Protein AF-A0A496LKD8-F1 (afdb_monomer_lite)

Sequence (180 aa):
MIILGHALVPYEPLYLIKNGDEVFKYDNLLFKFNDRLIAAAQKAQKKFSVITNDINEILLANGAGARFIVVDKKSAAAAQKLANDYLFDAKIAMFIGSARALKGLAELGIDAAIFKDAIANAPKSLLASIGDSVGFKFHFGLPKKDEIFGGAQKLADKISALDKKLSAPAAGKNDDIWKK

Foldseek 3Di:
DAEFQDPVDDDAAEEEDQALVCLLVDANYEYAQDPLSLVLNVLSVGAYEYEDQDPVSLVVCQVSRHQEYEYAPVSLLVSVVCCVVVVGNHFYEYEAADPVCVVVCVVSVGRYYYYLSSYPPDDPVVNVQRYRDRGDDDDDPRPDPVVNVVCPVVSVVVSVVSVVVVPPPDPDPDPDPPDD

Structure (mmCIF, N/CA/C/O backbone):
data_AF-A0A496LKD8-F1
#
_entry.id   AF-A0A496LKD8-F1
#
loop_
_atom_site.group_PDB
_atom_site.id
_atom_site.type_symbol
_atom_site.label_atom_id
_atom_site.label_alt_id
_atom_site.label_comp_id
_atom_site.label_asym_id
_atom_site.label_entity_id
_atom_site.label_seq_id
_atom_site.pdbx_PDB_ins_code
_atom_site.Cartn_x
_atom_site.Cartn_y
_atom_site.Cartn_z
_atom_site.occupancy
_atom_site.B_iso_or_equiv
_atom_site.auth_seq_id
_atom_site.auth_comp_id
_atom_site.auth_asym_id
_atom_site.auth_atom_id
_atom_site.pdbx_PDB_model_num
ATOM 1 N N . MET A 1 1 ? -8.420 -2.681 11.003 1.00 92.88 1 MET A N 1
ATOM 2 C CA . MET A 1 1 ? -7.056 -2.402 10.516 1.00 92.88 1 MET A CA 1
ATOM 3 C C . MET A 1 1 ? -6.503 -3.627 9.797 1.00 92.88 1 MET A C 1
ATOM 5 O O . MET A 1 1 ? -6.652 -4.732 10.304 1.00 92.88 1 MET A O 1
ATOM 9 N N . ILE A 1 2 ? -5.879 -3.429 8.640 1.00 97.62 2 ILE A N 1
ATOM 10 C CA . ILE A 1 2 ? -5.126 -4.407 7.850 1.00 97.62 2 ILE A CA 1
ATOM 11 C C . ILE A 1 2 ? -3.656 -4.354 8.282 1.00 97.62 2 ILE A C 1
ATOM 13 O O . ILE A 1 2 ? -3.118 -3.275 8.513 1.00 97.62 2 ILE A O 1
ATOM 17 N N . ILE A 1 3 ? -2.989 -5.503 8.376 1.00 97.81 3 ILE A N 1
ATOM 18 C CA . ILE A 1 3 ? -1.573 -5.585 8.754 1.00 97.81 3 ILE A CA 1
ATOM 19 C C . ILE A 1 3 ? -0.823 -6.364 7.675 1.00 97.81 3 ILE A C 1
ATOM 21 O O . ILE A 1 3 ? -1.181 -7.501 7.387 1.00 97.81 3 ILE A O 1
ATOM 25 N N . LEU A 1 4 ? 0.217 -5.762 7.093 1.00 97.62 4 LEU A N 1
ATOM 26 C CA . LEU A 1 4 ? 1.061 -6.381 6.065 1.00 97.62 4 LEU A CA 1
ATOM 27 C C . LEU A 1 4 ? 2.506 -6.470 6.554 1.00 97.62 4 LEU A C 1
ATOM 29 O O . LEU A 1 4 ? 3.038 -5.479 7.047 1.00 97.62 4 LEU A O 1
ATOM 33 N N . GLY A 1 5 ? 3.170 -7.614 6.368 1.00 95.81 5 GLY A N 1
ATOM 34 C CA . GLY A 1 5 ? 4.594 -7.770 6.697 1.00 95.81 5 GLY A CA 1
ATOM 35 C C . GLY A 1 5 ? 4.899 -8.192 8.134 1.00 95.81 5 GLY A C 1
ATOM 36 O O . GLY A 1 5 ? 6.063 -8.247 8.505 1.00 95.81 5 GLY A O 1
ATOM 37 N N . HIS A 1 6 ? 3.890 -8.500 8.953 1.00 96.19 6 HIS A N 1
ATOM 38 C CA . HIS A 1 6 ? 4.111 -9.067 10.285 1.00 96.19 6 HIS A CA 1
ATOM 39 C C . HIS A 1 6 ? 4.158 -10.599 10.217 1.00 96.19 6 HIS A C 1
ATOM 41 O O . HIS A 1 6 ? 3.306 -11.205 9.577 1.00 96.19 6 HIS A O 1
ATOM 47 N N . ALA A 1 7 ? 5.088 -11.243 10.932 1.00 94.56 7 ALA A N 1
ATOM 48 C CA . ALA A 1 7 ? 5.302 -12.698 10.857 1.00 94.56 7 ALA A CA 1
ATOM 49 C C . ALA A 1 7 ? 4.063 -13.554 11.198 1.00 94.56 7 ALA A C 1
ATOM 51 O O . ALA A 1 7 ? 3.934 -14.674 10.717 1.00 94.56 7 ALA A O 1
ATOM 52 N N . LEU A 1 8 ? 3.151 -13.029 12.024 1.00 96.31 8 LEU A N 1
ATOM 53 C CA . LEU A 1 8 ? 1.919 -13.721 12.435 1.00 96.31 8 LEU A CA 1
ATOM 54 C C . LEU A 1 8 ? 0.727 -13.520 11.484 1.00 96.31 8 LEU A C 1
ATOM 56 O O . LEU A 1 8 ? -0.300 -14.165 11.672 1.00 96.31 8 LEU A O 1
ATOM 60 N N . VAL A 1 9 ? 0.814 -12.604 10.515 1.00 96.31 9 VAL A N 1
ATOM 61 C CA . VAL A 1 9 ? -0.324 -12.226 9.663 1.00 96.31 9 VAL A CA 1
ATOM 62 C C . VAL A 1 9 ? 0.030 -12.525 8.208 1.00 96.31 9 VAL A C 1
ATOM 64 O O . VAL A 1 9 ? 0.943 -11.887 7.691 1.00 96.31 9 VAL A O 1
ATOM 67 N N . PRO A 1 10 ? -0.661 -13.456 7.525 1.00 95.69 10 PRO A N 1
ATOM 68 C CA . PRO A 1 10 ? -0.446 -13.701 6.102 1.00 95.69 10 PRO A CA 1
ATOM 69 C C . PRO A 1 10 ? -0.707 -12.444 5.269 1.00 95.69 10 PRO A C 1
ATOM 71 O O . PRO A 1 10 ? -1.677 -11.724 5.506 1.00 95.69 10 PRO A O 1
ATOM 74 N N . TYR A 1 11 ? 0.140 -12.188 4.273 1.00 96.44 11 TYR A N 1
ATOM 75 C CA . TYR A 1 11 ? 0.008 -11.022 3.406 1.00 96.44 11 TYR A CA 1
ATOM 76 C C . TYR A 1 11 ? 0.533 -11.301 1.995 1.00 96.44 11 TYR A C 1
ATOM 78 O O . TYR A 1 11 ? 1.406 -12.143 1.792 1.00 96.44 11 TYR A O 1
ATOM 86 N N . GLU A 1 12 ? 0.014 -10.550 1.022 1.00 95.00 12 GLU A N 1
ATOM 87 C CA . GLU A 1 12 ? 0.617 -10.449 -0.307 1.00 95.00 12 GLU A CA 1
ATOM 88 C C . GLU A 1 12 ? 1.665 -9.318 -0.285 1.00 95.00 12 GLU A C 1
ATOM 90 O O . GLU A 1 12 ? 1.343 -8.221 0.190 1.00 95.00 12 GLU A O 1
ATOM 95 N N . PRO A 1 13 ? 2.900 -9.535 -0.773 1.00 95.94 13 PRO A N 1
ATOM 96 C CA . PRO A 1 13 ? 3.920 -8.493 -0.786 1.00 95.94 13 PRO A CA 1
ATOM 97 C C . PRO A 1 13 ? 3.540 -7.348 -1.729 1.00 95.94 13 PRO A C 1
ATOM 99 O O . PRO A 1 13 ? 2.911 -7.549 -2.768 1.00 95.94 13 PRO A O 1
ATOM 102 N N . LEU A 1 14 ? 3.971 -6.143 -1.365 1.00 97.12 14 LEU A N 1
ATOM 103 C CA . LEU A 1 14 ? 3.880 -4.943 -2.182 1.00 97.12 14 LEU A CA 1
ATOM 104 C C . LEU A 1 14 ? 5.196 -4.753 -2.935 1.00 97.12 14 LEU A C 1
ATOM 106 O O . LEU A 1 14 ? 6.252 -4.606 -2.320 1.00 97.12 14 LEU A O 1
ATOM 110 N N . TYR A 1 15 ? 5.151 -4.728 -4.261 1.00 96.50 15 TYR A N 1
ATOM 111 C CA . TYR A 1 15 ? 6.347 -4.555 -5.080 1.00 96.50 15 TYR A CA 1
ATOM 112 C C . TYR A 1 15 ? 6.584 -3.083 -5.364 1.00 96.50 15 TYR A C 1
ATOM 114 O O . TYR A 1 15 ? 5.790 -2.438 -6.049 1.00 96.50 15 TYR A O 1
ATOM 122 N N . LEU A 1 16 ? 7.700 -2.552 -4.866 1.00 94.19 16 LEU A N 1
ATOM 123 C CA . LEU A 1 16 ? 8.101 -1.189 -5.176 1.00 94.19 16 LEU A CA 1
ATOM 124 C C . LEU A 1 16 ? 8.473 -1.075 -6.662 1.00 94.19 16 LEU A C 1
ATOM 126 O O . LEU A 1 16 ? 9.403 -1.741 -7.125 1.00 94.19 16 LEU A O 1
ATOM 130 N N . ILE A 1 17 ? 7.770 -0.200 -7.380 1.00 92.38 17 ILE A N 1
ATOM 131 C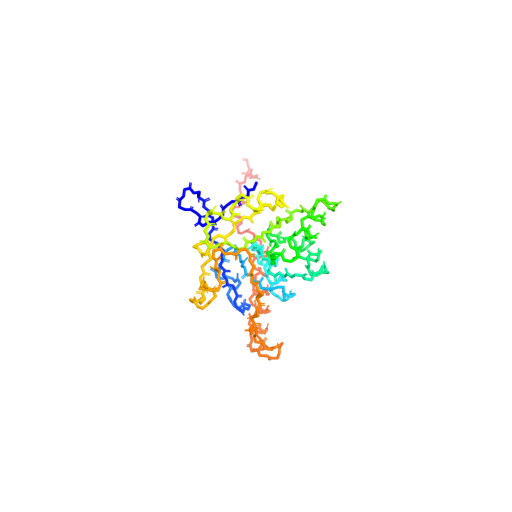 CA . ILE A 1 17 ? 7.935 0.034 -8.818 1.00 92.38 17 ILE A CA 1
ATOM 132 C C . ILE A 1 17 ? 8.675 1.346 -9.053 1.00 92.38 17 ILE A C 1
ATOM 134 O O . ILE A 1 17 ? 8.271 2.400 -8.560 1.00 92.38 17 ILE A O 1
ATOM 138 N N . LYS A 1 18 ? 9.757 1.287 -9.834 1.00 81.81 18 LYS A N 1
ATOM 139 C CA . LYS A 1 18 ? 10.593 2.465 -10.139 1.00 81.81 18 LYS A CA 1
ATOM 140 C C . LYS A 1 18 ? 10.337 3.055 -11.524 1.00 81.81 18 LYS A C 1
ATOM 142 O O . LYS A 1 18 ? 10.635 4.222 -11.757 1.00 81.81 18 LYS A O 1
ATOM 147 N N . ASN A 1 19 ? 9.823 2.252 -12.450 1.00 81.75 19 ASN A N 1
ATOM 148 C CA . ASN A 1 19 ? 9.604 2.626 -13.845 1.00 81.75 19 ASN A CA 1
ATOM 149 C C . ASN A 1 19 ? 8.459 1.801 -14.458 1.00 81.75 19 ASN A C 1
ATOM 151 O O . ASN A 1 19 ? 8.031 0.789 -13.905 1.00 81.75 19 ASN A O 1
ATOM 155 N N . GLY A 1 20 ? 7.975 2.232 -15.625 1.00 78.56 20 GLY A N 1
ATOM 156 C CA . GLY A 1 20 ? 6.846 1.591 -16.305 1.00 78.56 20 GLY A CA 1
ATOM 157 C C . GLY A 1 20 ? 7.101 0.151 -16.761 1.00 78.56 20 GLY A C 1
ATOM 158 O O . GLY A 1 20 ? 6.156 -0.623 -16.880 1.00 78.56 20 GLY A O 1
ATOM 159 N N . ASP A 1 21 ? 8.357 -0.249 -16.978 1.00 82.88 21 ASP A N 1
ATOM 160 C CA . ASP A 1 21 ? 8.679 -1.614 -17.408 1.00 82.88 21 ASP A CA 1
ATOM 161 C C . ASP A 1 21 ? 8.446 -2.658 -16.309 1.00 82.88 21 ASP A C 1
ATOM 163 O O . ASP A 1 21 ? 8.206 -3.830 -16.614 1.00 82.88 21 ASP A O 1
ATOM 167 N N . GLU A 1 22 ? 8.516 -2.250 -15.042 1.00 86.62 22 GLU A N 1
ATOM 168 C CA . GLU A 1 22 ? 8.306 -3.115 -13.879 1.00 86.62 22 GLU A CA 1
ATOM 169 C C . GLU A 1 22 ? 6.821 -3.377 -13.581 1.00 86.62 22 GLU A C 1
ATOM 171 O O . GLU A 1 22 ? 6.508 -4.405 -12.984 1.00 86.62 22 GLU A O 1
ATOM 176 N N . VAL A 1 23 ? 5.903 -2.526 -14.062 1.00 90.19 23 VAL A N 1
ATOM 177 C CA . VAL A 1 23 ? 4.443 -2.653 -13.851 1.00 90.19 23 VAL A CA 1
ATOM 178 C C . VAL A 1 23 ? 3.909 -4.016 -14.302 1.00 90.19 23 VAL A C 1
ATOM 180 O O . VAL A 1 23 ? 3.036 -4.588 -13.659 1.00 90.19 23 VAL A O 1
ATOM 183 N N . PHE A 1 24 ? 4.452 -4.571 -15.387 1.00 89.19 24 PHE A N 1
ATOM 184 C CA . PHE A 1 24 ? 3.992 -5.852 -15.939 1.00 89.19 24 PHE A CA 1
ATOM 185 C C . PHE A 1 24 ? 4.636 -7.077 -15.290 1.00 89.19 24 PHE A C 1
ATOM 187 O O . PHE A 1 24 ? 4.223 -8.197 -15.577 1.00 89.19 24 PHE A O 1
ATOM 194 N N . LYS A 1 25 ? 5.672 -6.886 -14.466 1.00 91.94 25 LYS A N 1
ATOM 195 C CA . LYS A 1 25 ? 6.435 -7.990 -13.866 1.00 91.94 25 LYS A CA 1
ATOM 196 C C . LYS A 1 25 ? 5.815 -8.493 -12.572 1.00 91.94 25 LYS A C 1
ATOM 198 O O . LYS A 1 25 ? 6.057 -9.634 -12.195 1.00 91.94 25 LYS A O 1
ATOM 203 N N . TYR A 1 26 ? 5.060 -7.636 -11.898 1.00 93.38 26 TYR A N 1
ATOM 204 C CA . TYR A 1 26 ? 4.564 -7.886 -10.557 1.00 93.38 26 TYR A CA 1
ATOM 205 C C . TYR A 1 26 ? 3.058 -7.654 -10.481 1.00 93.38 26 TYR A C 1
ATOM 207 O O . TYR A 1 26 ? 2.465 -6.961 -11.308 1.00 93.38 26 TYR A O 1
ATOM 215 N N . ASP A 1 27 ? 2.453 -8.245 -9.462 1.00 90.75 27 ASP A N 1
ATOM 216 C CA . ASP A 1 27 ? 1.134 -7.879 -8.960 1.00 90.75 27 ASP A CA 1
ATOM 217 C C . ASP A 1 27 ? 1.315 -7.115 -7.643 1.00 90.75 27 ASP A C 1
ATOM 219 O O . ASP A 1 27 ? 2.384 -7.178 -7.045 1.00 90.75 27 ASP A O 1
ATOM 223 N N . ASN A 1 28 ? 0.298 -6.381 -7.182 1.00 95.94 28 ASN A N 1
ATOM 224 C CA . ASN A 1 28 ? 0.373 -5.566 -5.957 1.00 95.94 28 ASN A CA 1
ATOM 225 C C . ASN A 1 28 ? 1.493 -4.517 -5.988 1.00 95.94 28 ASN A C 1
ATOM 227 O O . ASN A 1 28 ? 2.433 -4.516 -5.195 1.00 95.94 28 ASN A O 1
ATOM 231 N N . LEU A 1 29 ? 1.366 -3.596 -6.933 1.00 97.62 29 LEU A N 1
ATOM 232 C CA . LEU A 1 29 ? 2.329 -2.536 -7.183 1.00 97.62 29 LEU A CA 1
ATOM 233 C C . LEU A 1 29 ? 2.292 -1.481 -6.071 1.00 97.62 29 LEU A C 1
ATOM 235 O O . LEU A 1 29 ? 1.228 -1.150 -5.551 1.00 97.62 29 LEU A O 1
ATOM 239 N N . LEU A 1 30 ? 3.445 -0.903 -5.756 1.00 96.94 30 LEU A N 1
ATOM 240 C CA . LEU A 1 30 ? 3.590 0.221 -4.839 1.00 96.94 30 LEU A CA 1
ATOM 241 C C . LEU A 1 30 ? 4.500 1.269 -5.473 1.00 96.94 30 LEU A C 1
ATOM 243 O O . LEU A 1 30 ? 5.644 0.984 -5.827 1.00 96.94 30 LEU A O 1
ATOM 247 N N . PHE A 1 31 ? 4.011 2.495 -5.604 1.00 95.25 31 PHE A N 1
ATOM 248 C CA . PHE A 1 31 ? 4.786 3.599 -6.165 1.00 95.25 31 PHE A CA 1
ATOM 249 C C . PHE A 1 31 ? 4.294 4.941 -5.633 1.00 95.25 31 PHE A C 1
ATOM 251 O O . PHE A 1 31 ? 3.190 5.057 -5.113 1.00 95.25 31 PHE A O 1
ATOM 258 N N . LYS A 1 32 ? 5.120 5.979 -5.758 1.00 93.69 32 LYS A N 1
ATOM 259 C CA . LYS A 1 32 ? 4.661 7.354 -5.533 1.00 93.69 32 LYS A CA 1
ATOM 260 C C . LY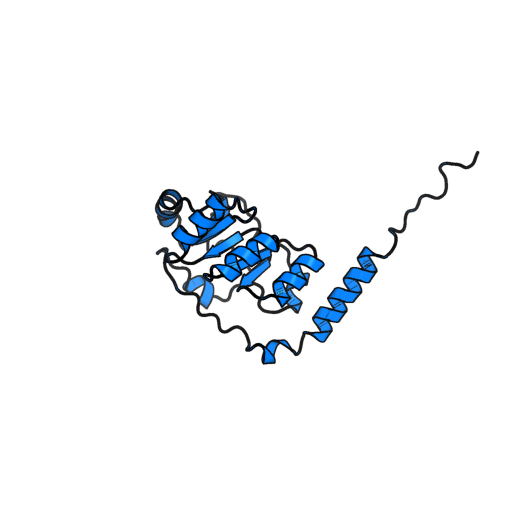S A 1 32 ? 3.671 7.778 -6.600 1.00 93.69 32 LYS A C 1
ATOM 262 O O . LYS A 1 32 ? 3.795 7.313 -7.731 1.00 93.69 32 LYS A O 1
ATOM 267 N N . PHE A 1 33 ? 2.752 8.675 -6.247 1.00 94.75 33 PHE A N 1
ATOM 268 C CA . PHE A 1 33 ? 1.765 9.192 -7.190 1.00 94.75 33 PHE A CA 1
ATOM 269 C C . PHE A 1 33 ? 2.427 9.598 -8.514 1.00 94.75 33 PHE A C 1
ATOM 271 O O . PHE A 1 33 ? 3.395 10.360 -8.553 1.00 94.75 33 PHE A O 1
ATOM 278 N N . ASN A 1 34 ? 1.956 8.975 -9.592 1.00 95.25 34 ASN A N 1
ATOM 279 C CA . ASN A 1 34 ? 2.471 9.153 -10.938 1.00 95.25 34 ASN A CA 1
ATOM 280 C C . ASN A 1 34 ? 1.409 8.685 -11.933 1.00 95.25 34 ASN A C 1
ATOM 282 O O . ASN A 1 34 ? 1.171 7.483 -12.066 1.00 95.25 34 ASN A O 1
ATOM 286 N N . ASP A 1 35 ? 0.822 9.625 -12.668 1.00 93.00 35 ASP A N 1
ATOM 287 C CA . ASP A 1 35 ? -0.279 9.363 -13.603 1.00 93.00 35 ASP A CA 1
ATOM 288 C C . ASP A 1 35 ? 0.033 8.246 -14.606 1.00 93.00 35 ASP A C 1
ATOM 290 O O . ASP A 1 35 ? -0.833 7.444 -14.947 1.00 93.00 35 ASP A O 1
ATOM 294 N N . ARG A 1 36 ? 1.289 8.141 -15.063 1.00 92.12 36 ARG A N 1
ATOM 295 C CA . ARG A 1 36 ? 1.687 7.125 -16.049 1.00 92.12 36 ARG A CA 1
ATOM 296 C C . ARG A 1 36 ? 1.725 5.728 -15.448 1.00 92.12 36 ARG A C 1
ATOM 298 O O . ARG A 1 36 ? 1.333 4.778 -16.119 1.00 92.12 36 ARG A O 1
ATOM 305 N N . LEU A 1 37 ? 2.204 5.595 -14.210 1.00 95.00 37 LEU A N 1
ATOM 306 C CA . LEU A 1 37 ? 2.214 4.307 -13.512 1.00 95.00 37 LEU A CA 1
ATOM 307 C C . LEU A 1 37 ? 0.797 3.879 -13.129 1.00 95.00 37 LEU A C 1
ATOM 309 O O . LEU A 1 37 ? 0.476 2.702 -13.269 1.00 95.00 37 LEU A O 1
ATOM 313 N N . ILE A 1 38 ? -0.054 4.828 -12.728 1.00 96.50 38 ILE A N 1
ATOM 314 C CA . ILE A 1 38 ? -1.477 4.583 -12.463 1.00 96.50 38 ILE A CA 1
ATOM 315 C C . ILE A 1 38 ? -2.170 4.085 -13.735 1.00 96.50 38 ILE A C 1
ATOM 317 O O . ILE A 1 38 ? -2.734 2.994 -13.729 1.00 96.50 38 ILE A O 1
ATOM 321 N N . ALA A 1 39 ? -2.051 4.816 -14.847 1.00 94.69 39 ALA A N 1
ATOM 322 C CA . ALA A 1 39 ? -2.663 4.426 -16.117 1.00 94.69 39 ALA A CA 1
ATOM 323 C C . ALA A 1 39 ? -2.158 3.058 -16.609 1.00 94.69 39 ALA A C 1
ATOM 325 O O . ALA A 1 39 ? -2.940 2.223 -17.066 1.00 94.69 39 ALA A O 1
ATOM 326 N N . ALA A 1 40 ? -0.853 2.795 -16.480 1.00 94.00 40 ALA A N 1
ATOM 327 C CA . ALA A 1 40 ? -0.276 1.501 -16.825 1.00 94.00 40 ALA A CA 1
ATOM 328 C C . ALA A 1 40 ? -0.822 0.367 -15.940 1.00 94.00 40 ALA A C 1
ATOM 330 O O . ALA A 1 40 ? -1.144 -0.699 -16.461 1.00 94.00 40 ALA A O 1
ATOM 331 N N . ALA A 1 41 ? -0.959 0.593 -14.630 1.00 96.00 41 ALA A N 1
ATOM 332 C CA . ALA A 1 41 ? -1.506 -0.384 -13.693 1.00 96.00 41 ALA A CA 1
ATOM 333 C C . ALA A 1 41 ? -2.986 -0.679 -13.970 1.00 96.00 41 ALA A C 1
ATOM 335 O O . ALA A 1 41 ? -3.359 -1.847 -14.052 1.00 96.00 41 ALA A O 1
ATOM 336 N N . GLN A 1 42 ? -3.806 0.355 -14.185 1.00 95.69 42 GLN A N 1
ATOM 337 C CA . GLN A 1 42 ? -5.225 0.216 -14.528 1.00 95.69 42 GLN A CA 1
ATOM 338 C C . GLN A 1 42 ? -5.408 -0.590 -15.811 1.00 95.69 42 GLN A C 1
ATOM 340 O O . GLN A 1 42 ? -6.168 -1.557 -15.840 1.00 95.69 42 GLN A O 1
ATOM 345 N N . LYS A 1 43 ? -4.655 -0.244 -16.858 1.00 92.00 43 LYS A N 1
ATOM 346 C CA . LYS A 1 43 ? -4.718 -0.955 -18.132 1.00 92.00 43 LYS A CA 1
ATOM 347 C C . LYS A 1 43 ? -4.275 -2.408 -18.012 1.00 92.00 43 LYS A C 1
ATOM 349 O O . LYS A 1 43 ? -4.878 -3.296 -18.603 1.00 92.00 43 LYS A O 1
ATOM 354 N N . ALA A 1 44 ? -3.226 -2.650 -17.233 1.00 93.00 44 ALA A N 1
ATOM 355 C CA . ALA A 1 44 ? -2.745 -3.991 -16.943 1.00 93.00 44 ALA A CA 1
ATOM 356 C C . ALA A 1 44 ? -3.615 -4.751 -15.925 1.00 93.00 44 ALA A C 1
ATOM 358 O O . ALA A 1 44 ? -3.264 -5.875 -15.568 1.00 93.00 44 ALA A O 1
ATOM 359 N N . GLN A 1 45 ? -4.714 -4.143 -15.452 1.00 95.25 45 GLN A N 1
ATOM 360 C CA . GLN A 1 45 ? -5.599 -4.654 -14.401 1.00 95.25 45 GLN A CA 1
ATOM 361 C C . GLN A 1 45 ? -4.828 -5.112 -13.153 1.00 95.25 45 GLN A C 1
ATOM 363 O O . GLN A 1 45 ? -5.177 -6.085 -12.484 1.00 95.25 45 GLN A O 1
ATOM 368 N N . LYS A 1 46 ? -3.740 -4.403 -12.841 1.00 95.62 46 LYS A N 1
ATOM 369 C CA . LYS A 1 46 ? -2.881 -4.683 -11.698 1.00 95.62 46 LYS A CA 1
ATOM 370 C C . LYS A 1 46 ? -3.429 -3.991 -10.466 1.00 95.62 46 LYS A C 1
ATOM 372 O O . LYS A 1 46 ? -3.730 -2.802 -10.482 1.00 95.62 46 LYS A O 1
ATOM 377 N N . LYS A 1 47 ? -3.463 -4.724 -9.358 1.00 97.88 47 LYS A N 1
ATOM 378 C CA . LYS A 1 47 ? -3.640 -4.146 -8.024 1.00 97.88 47 LYS A CA 1
ATOM 379 C C . LYS A 1 47 ? -2.475 -3.191 -7.752 1.00 97.88 47 LYS A C 1
ATOM 381 O O . LYS A 1 47 ? -1.321 -3.601 -7.884 1.00 97.88 47 LYS A O 1
ATOM 386 N N . PHE A 1 48 ? -2.756 -1.955 -7.353 1.00 98.25 48 PHE A N 1
ATOM 387 C CA . PHE A 1 48 ? -1.718 -0.966 -7.063 1.00 98.25 48 PHE A CA 1
ATOM 388 C C . PHE A 1 48 ? -2.028 -0.144 -5.811 1.00 98.25 48 PHE A C 1
ATOM 390 O O . PHE A 1 48 ? -3.164 -0.082 -5.350 1.00 98.25 48 PHE A O 1
ATOM 397 N N . SER A 1 49 ? -0.987 0.457 -5.249 1.00 98.50 49 SER A N 1
ATOM 398 C CA . SER A 1 49 ? -1.009 1.317 -4.071 1.00 98.50 49 SER A CA 1
ATOM 399 C C . SER A 1 49 ? -0.149 2.541 -4.332 1.00 98.50 49 SER A C 1
ATOM 401 O O . SER A 1 49 ? 0.892 2.447 -4.991 1.00 98.50 49 SER A O 1
ATOM 403 N N . VAL A 1 50 ? -0.571 3.680 -3.798 1.00 97.94 50 VAL A N 1
ATOM 404 C CA . VAL A 1 50 ? 0.043 4.972 -4.095 1.00 97.94 50 VAL A CA 1
ATOM 405 C C . VAL A 1 50 ? 0.593 5.604 -2.828 1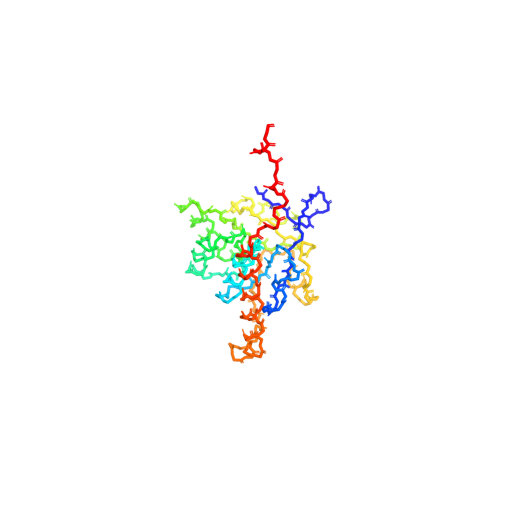.00 97.94 50 VAL A C 1
ATOM 407 O O . VAL A 1 50 ? -0.094 5.668 -1.818 1.00 97.94 50 VAL A O 1
ATOM 410 N N . ILE A 1 51 ? 1.829 6.094 -2.885 1.00 97.00 51 ILE A N 1
ATOM 411 C CA . ILE A 1 51 ? 2.449 6.894 -1.826 1.00 97.00 51 ILE A CA 1
ATOM 412 C C . ILE A 1 51 ? 2.262 8.374 -2.172 1.00 97.00 51 ILE A C 1
ATOM 414 O O . ILE A 1 51 ? 2.790 8.835 -3.189 1.00 97.00 51 ILE A O 1
ATOM 418 N N . THR A 1 52 ? 1.549 9.122 -1.332 1.00 95.94 52 THR A N 1
ATOM 419 C CA . THR A 1 52 ? 1.341 10.571 -1.488 1.00 95.94 52 THR A CA 1
ATOM 420 C C . THR A 1 52 ? 0.943 11.221 -0.159 1.00 95.94 52 THR A C 1
ATOM 422 O O . THR A 1 52 ? 0.512 10.539 0.760 1.00 95.94 52 THR A O 1
ATOM 425 N N . ASN A 1 53 ? 1.110 12.539 -0.051 1.00 94.06 53 ASN A N 1
ATOM 426 C CA . ASN A 1 53 ? 0.588 13.367 1.038 1.00 94.06 53 ASN A CA 1
ATOM 427 C C . ASN A 1 53 ? -0.269 14.541 0.522 1.00 94.06 53 ASN A C 1
ATOM 429 O O . ASN A 1 53 ? -0.770 15.324 1.326 1.00 94.06 53 ASN A O 1
ATOM 433 N N . ASP A 1 54 ? -0.390 14.709 -0.799 1.00 96.56 54 ASP A N 1
ATOM 434 C CA . ASP A 1 54 ? -1.171 15.792 -1.394 1.00 96.56 54 ASP A CA 1
ATOM 435 C C . ASP A 1 54 ? -2.647 15.392 -1.459 1.00 96.56 54 ASP A C 1
ATOM 437 O O . ASP A 1 54 ? -2.986 14.294 -1.895 1.00 96.56 54 ASP A O 1
ATOM 441 N N . ILE A 1 55 ? -3.542 16.275 -1.019 1.00 96.50 55 ILE A N 1
ATOM 442 C CA . ILE A 1 55 ? -4.974 15.965 -0.930 1.00 96.50 55 ILE A CA 1
ATOM 443 C C . ILE A 1 55 ? -5.581 15.682 -2.312 1.00 96.50 55 ILE A C 1
ATOM 445 O O . ILE A 1 55 ? -6.428 14.795 -2.426 1.00 96.50 55 ILE A O 1
ATOM 449 N N . ASN A 1 56 ? -5.140 16.377 -3.366 1.00 97.56 56 ASN A N 1
ATOM 450 C CA . ASN A 1 56 ? -5.642 16.129 -4.717 1.00 97.56 56 ASN A CA 1
ATOM 451 C C . ASN A 1 56 ? -5.174 14.761 -5.208 1.00 97.56 56 ASN A C 1
ATOM 453 O O . ASN A 1 56 ? -5.970 13.985 -5.730 1.00 97.56 56 ASN A O 1
ATOM 457 N N . GLU A 1 57 ? -3.902 14.431 -4.986 1.00 98.38 57 GLU A N 1
ATOM 458 C CA . GLU A 1 57 ? -3.349 13.120 -5.337 1.00 98.38 57 GLU A CA 1
ATOM 459 C C . GLU A 1 57 ? -4.028 11.980 -4.565 1.00 98.38 57 GLU A C 1
ATOM 461 O O . GLU A 1 57 ? -4.265 10.917 -5.132 1.00 98.38 57 GLU A O 1
ATOM 466 N N . ILE A 1 58 ? -4.390 12.193 -3.295 1.00 98.44 58 ILE A N 1
ATOM 467 C CA . ILE A 1 58 ? -5.147 11.232 -2.477 1.00 98.44 58 ILE A CA 1
ATOM 468 C C . ILE A 1 58 ? -6.531 10.973 -3.089 1.00 98.44 58 ILE A C 1
ATOM 470 O O . ILE A 1 58 ? -6.905 9.818 -3.299 1.00 98.44 58 ILE A O 1
ATOM 474 N N . LEU A 1 59 ? -7.277 12.034 -3.411 1.00 98.25 59 LEU A N 1
ATOM 475 C CA . LEU A 1 59 ? -8.603 11.927 -4.031 1.00 98.25 59 LEU A CA 1
ATOM 476 C C . LEU A 1 59 ? -8.528 11.214 -5.389 1.00 98.25 59 LEU A C 1
ATOM 478 O O . LEU A 1 59 ? -9.315 10.305 -5.661 1.00 98.25 59 LEU A O 1
ATOM 482 N N . LEU A 1 60 ? -7.545 11.582 -6.214 1.00 98.50 60 LEU A N 1
ATOM 483 C CA . LEU A 1 60 ? -7.304 10.958 -7.513 1.00 98.50 60 LEU A CA 1
ATOM 484 C C . LEU A 1 60 ? -6.883 9.491 -7.377 1.00 98.50 60 LEU A C 1
ATOM 486 O O . LEU A 1 60 ? -7.372 8.653 -8.127 1.00 98.50 60 LEU A O 1
ATOM 490 N N . ALA A 1 61 ? -6.015 9.152 -6.421 1.00 98.50 61 ALA A N 1
ATOM 491 C CA . ALA A 1 61 ? -5.583 7.776 -6.190 1.00 98.50 61 ALA A CA 1
ATOM 492 C C . ALA A 1 61 ? -6.754 6.877 -5.774 1.00 98.50 61 ALA A C 1
ATOM 494 O O . ALA A 1 61 ? -6.857 5.754 -6.272 1.00 98.50 61 ALA A O 1
ATOM 495 N N . ASN A 1 62 ? -7.655 7.377 -4.919 1.00 98.50 62 ASN A N 1
ATOM 496 C CA . ASN A 1 62 ? -8.892 6.673 -4.590 1.00 98.50 62 ASN A CA 1
ATOM 497 C C . ASN A 1 62 ? -9.746 6.448 -5.847 1.00 98.50 62 ASN A C 1
ATOM 499 O O . ASN A 1 62 ? -10.050 5.306 -6.180 1.00 98.50 62 ASN A O 1
ATOM 503 N N . GLY A 1 63 ? -10.055 7.515 -6.595 1.00 98.06 63 GLY A N 1
ATOM 504 C CA . GLY A 1 63 ? -10.866 7.419 -7.816 1.00 98.06 63 GLY A CA 1
ATOM 505 C C . GLY A 1 63 ? -10.242 6.550 -8.915 1.00 98.06 63 GLY A C 1
ATOM 506 O O . GLY A 1 63 ? -10.953 5.963 -9.726 1.00 98.06 63 GLY A O 1
ATOM 507 N N . ALA A 1 64 ? -8.915 6.416 -8.929 1.00 98.12 64 ALA A N 1
ATOM 508 C CA . ALA A 1 64 ? -8.197 5.548 -9.855 1.00 98.12 64 ALA A CA 1
ATOM 509 C C . ALA A 1 64 ? -8.216 4.058 -9.455 1.00 98.12 64 ALA A C 1
ATOM 511 O O . ALA A 1 64 ? -7.767 3.219 -10.241 1.00 98.12 64 ALA A O 1
ATOM 512 N N . GLY A 1 65 ? -8.720 3.715 -8.265 1.00 98.06 65 GLY A N 1
ATOM 513 C CA . GLY A 1 65 ? -8.808 2.337 -7.777 1.00 98.06 65 GLY A CA 1
ATOM 514 C C . GLY A 1 65 ? -7.567 1.849 -7.025 1.00 98.06 65 GLY A C 1
ATOM 515 O O . GLY A 1 65 ? -7.264 0.653 -7.051 1.00 98.06 65 GLY A O 1
ATOM 516 N N . ALA A 1 66 ? -6.821 2.743 -6.366 1.00 98.50 66 ALA A N 1
ATOM 517 C CA . ALA A 1 66 ? -5.729 2.327 -5.487 1.00 98.50 66 ALA A CA 1
ATOM 518 C C . ALA A 1 66 ? -6.259 1.473 -4.317 1.00 98.50 66 ALA A C 1
ATOM 520 O O . ALA A 1 66 ? -7.240 1.824 -3.672 1.00 98.50 66 ALA A O 1
ATOM 521 N N . ARG A 1 67 ? -5.573 0.373 -3.983 1.00 98.38 67 ARG A N 1
ATOM 522 C CA . ARG A 1 67 ? -5.893 -0.449 -2.797 1.00 98.38 67 ARG A CA 1
ATOM 523 C C . ARG A 1 67 ? -5.506 0.253 -1.502 1.00 98.38 67 ARG A C 1
ATOM 525 O O . ARG A 1 67 ? -6.272 0.252 -0.542 1.00 98.38 67 ARG A O 1
ATOM 532 N N . PHE A 1 68 ? -4.299 0.814 -1.478 1.00 98.56 68 PHE A N 1
ATOM 533 C CA . PHE A 1 68 ? -3.770 1.560 -0.345 1.00 98.56 68 PHE A CA 1
ATOM 534 C C . PHE A 1 68 ? -3.277 2.930 -0.798 1.00 98.56 68 PHE A C 1
ATOM 536 O O . PHE A 1 68 ? -2.596 3.044 -1.822 1.00 98.56 68 PHE A O 1
ATOM 543 N N . ILE A 1 69 ? -3.573 3.947 0.003 1.00 98.62 69 ILE A N 1
ATOM 544 C CA . ILE A 1 69 ? -2.983 5.278 -0.106 1.00 98.62 69 ILE A CA 1
ATOM 545 C C . ILE A 1 69 ? -2.069 5.447 1.101 1.00 98.62 69 ILE A C 1
ATOM 547 O O . ILE A 1 69 ? -2.529 5.553 2.238 1.00 98.62 69 ILE A O 1
ATOM 551 N N . VAL A 1 70 ? -0.764 5.389 0.857 1.00 97.69 70 VAL A N 1
ATOM 552 C CA . VAL A 1 70 ? 0.256 5.414 1.900 1.00 97.69 70 VAL A CA 1
ATOM 553 C C . VAL A 1 70 ? 0.695 6.848 2.155 1.00 97.69 70 VAL A C 1
ATOM 555 O O . VAL A 1 70 ? 1.266 7.495 1.275 1.00 97.69 70 VAL A O 1
ATOM 558 N N . VAL A 1 71 ? 0.455 7.315 3.375 1.00 95.56 71 VAL A N 1
ATOM 559 C CA . VAL A 1 71 ? 0.686 8.698 3.803 1.00 95.56 71 VAL A CA 1
ATOM 560 C C . VAL A 1 71 ? 1.687 8.750 4.956 1.00 95.56 71 VAL A C 1
ATOM 562 O O . VAL A 1 71 ? 1.952 7.754 5.636 1.00 95.56 71 VAL A O 1
ATOM 565 N N . ASP A 1 72 ? 2.263 9.923 5.199 1.00 90.19 72 ASP A N 1
ATOM 566 C CA . ASP A 1 72 ? 3.062 10.173 6.394 1.00 90.19 72 ASP A CA 1
ATOM 567 C C . ASP A 1 72 ? 2.196 10.539 7.611 1.00 90.19 72 ASP A C 1
ATOM 569 O O . ASP A 1 72 ? 1.011 10.853 7.505 1.00 90.19 72 ASP A O 1
ATOM 573 N N . LYS A 1 73 ? 2.808 10.548 8.802 1.00 86.12 73 LYS A N 1
ATOM 574 C CA . LYS A 1 73 ? 2.120 10.877 10.064 1.00 86.12 73 LYS A CA 1
ATOM 575 C C . LYS A 1 73 ? 1.406 12.220 10.053 1.00 86.12 73 LYS A C 1
ATOM 577 O O . LYS A 1 73 ? 0.395 12.366 10.731 1.00 86.12 73 LYS A O 1
ATOM 582 N N . LYS A 1 74 ? 1.970 13.216 9.366 1.00 89.44 74 LYS A N 1
ATOM 583 C CA . LYS A 1 74 ? 1.428 14.579 9.383 1.00 89.44 74 LYS A CA 1
ATOM 584 C C . LYS A 1 74 ? 0.115 14.636 8.616 1.00 89.44 74 LYS A C 1
ATOM 586 O O . LYS A 1 74 ? -0.777 15.381 9.002 1.00 89.44 74 LYS A O 1
ATOM 591 N N . SER A 1 75 ? 0.012 13.821 7.573 1.00 92.19 75 SER A N 1
ATOM 592 C CA . SER A 1 75 ? -1.133 13.775 6.666 1.00 92.19 75 SER A CA 1
ATOM 593 C C . SER A 1 75 ? -2.144 12.694 7.063 1.00 92.19 75 SER A C 1
ATOM 595 O O . SER A 1 75 ? -3.308 12.787 6.692 1.00 92.19 75 SER A O 1
ATOM 597 N N . ALA A 1 76 ? -1.729 11.711 7.869 1.00 91.50 76 ALA A N 1
ATOM 598 C CA . ALA A 1 76 ? -2.509 10.542 8.275 1.00 91.50 76 ALA A CA 1
ATOM 599 C C . ALA A 1 76 ? -3.916 10.862 8.799 1.00 91.50 76 ALA A C 1
ATOM 601 O O . ALA A 1 76 ? -4.894 10.328 8.282 1.00 91.50 76 ALA A O 1
ATOM 602 N N . ALA A 1 77 ? -4.035 11.768 9.774 1.00 93.00 77 ALA A N 1
ATOM 603 C CA . ALA A 1 77 ? -5.333 12.115 10.357 1.00 93.00 77 ALA A CA 1
ATOM 604 C C . ALA A 1 77 ? -6.267 12.796 9.340 1.00 93.00 77 ALA A C 1
ATOM 606 O O . ALA A 1 77 ? -7.452 12.476 9.272 1.00 93.00 77 ALA A O 1
ATOM 607 N N . ALA A 1 78 ? -5.732 13.705 8.519 1.00 96.06 78 ALA A N 1
ATOM 608 C CA . ALA A 1 78 ? -6.509 14.384 7.486 1.00 96.06 78 ALA A CA 1
ATOM 609 C C . ALA A 1 78 ? -6.933 13.415 6.371 1.00 96.06 78 ALA A C 1
ATOM 611 O O . ALA A 1 78 ? -8.090 13.423 5.962 1.00 96.06 78 ALA A O 1
ATOM 612 N N . ALA A 1 79 ? -6.026 12.542 5.926 1.00 97.62 79 ALA A N 1
ATOM 613 C CA . ALA A 1 79 ? -6.300 11.536 4.907 1.00 97.62 79 ALA A CA 1
ATOM 614 C C . ALA A 1 79 ? -7.351 10.518 5.373 1.00 97.62 79 ALA A C 1
ATOM 616 O O . ALA A 1 79 ? -8.272 10.218 4.620 1.00 97.62 79 ALA A O 1
ATOM 617 N N . GLN A 1 80 ? -7.267 10.036 6.620 1.00 97.81 80 GLN A N 1
ATOM 618 C CA . GLN A 1 80 ? -8.273 9.126 7.177 1.00 97.81 80 GLN A CA 1
ATOM 619 C C . GLN A 1 80 ? -9.632 9.809 7.325 1.00 97.81 80 GLN A C 1
ATOM 621 O O . GLN A 1 80 ? -10.658 9.204 7.025 1.00 97.81 80 GLN A O 1
ATOM 626 N N . LYS A 1 81 ? -9.656 11.084 7.737 1.00 97.50 81 LYS A N 1
ATOM 627 C CA . LYS A 1 81 ? -10.900 11.855 7.783 1.00 97.50 81 LYS A CA 1
ATOM 628 C C . LYS A 1 81 ? -11.534 11.965 6.395 1.00 97.50 81 LYS A C 1
ATOM 630 O O . LYS A 1 81 ? -12.722 11.702 6.270 1.00 97.50 81 LYS A O 1
ATOM 635 N N . LEU A 1 82 ? -10.750 12.279 5.359 1.00 97.56 82 LEU A N 1
ATOM 636 C CA . LEU A 1 82 ? -11.234 12.292 3.974 1.00 97.56 82 LEU A CA 1
ATOM 637 C C . LEU A 1 82 ? -11.782 10.923 3.558 1.00 97.56 82 LEU A C 1
ATOM 639 O O . LEU A 1 82 ? -12.881 10.851 3.018 1.00 97.56 82 LEU A O 1
ATOM 643 N N . ALA A 1 83 ? -11.052 9.845 3.847 1.00 98.06 83 ALA A N 1
ATOM 644 C CA . ALA A 1 83 ? -11.484 8.495 3.508 1.00 98.06 83 ALA A CA 1
ATOM 645 C C . ALA A 1 83 ? -12.820 8.120 4.161 1.00 98.06 83 ALA A C 1
ATOM 647 O O . ALA A 1 83 ? -13.663 7.503 3.515 1.00 98.06 83 ALA A O 1
ATOM 648 N N . ASN A 1 84 ? -13.038 8.538 5.408 1.00 97.50 84 ASN A N 1
ATOM 649 C CA . ASN A 1 84 ? -14.286 8.293 6.122 1.00 97.50 84 ASN A CA 1
ATOM 650 C C . ASN A 1 84 ? -15.431 9.179 5.604 1.00 97.50 84 ASN A C 1
ATOM 652 O O . ASN A 1 84 ? -16.525 8.675 5.371 1.00 97.50 84 ASN A O 1
ATOM 656 N N . ASP A 1 85 ? -15.179 10.476 5.402 1.00 98.06 85 ASP A N 1
ATOM 657 C CA . ASP A 1 85 ? -16.191 11.445 4.961 1.00 98.06 85 ASP A CA 1
ATOM 658 C C . ASP A 1 85 ? -16.691 11.147 3.536 1.00 98.06 85 ASP A C 1
ATOM 660 O O . ASP A 1 85 ? -17.871 11.323 3.240 1.00 98.06 85 ASP A O 1
ATOM 664 N N . TYR A 1 86 ? -15.797 10.683 2.657 1.00 97.12 86 TYR A N 1
ATOM 665 C CA . TYR A 1 86 ? -16.086 10.393 1.249 1.00 97.12 86 TYR A CA 1
ATOM 666 C C . TYR A 1 86 ? -16.210 8.898 0.937 1.00 97.12 86 TYR A C 1
ATOM 668 O O . TYR A 1 86 ? -16.309 8.538 -0.234 1.00 97.12 86 TYR A O 1
ATOM 676 N N . LEU A 1 87 ? -16.205 8.037 1.960 1.00 97.06 87 LEU A N 1
ATOM 677 C CA . LEU A 1 87 ? -16.366 6.584 1.832 1.00 97.06 87 LEU A CA 1
ATOM 678 C C . LEU A 1 87 ? -15.413 5.965 0.797 1.00 97.06 87 LEU A C 1
ATOM 680 O O . LEU A 1 87 ? -15.838 5.283 -0.132 1.00 97.06 87 LEU A O 1
ATOM 684 N N . PHE A 1 88 ? -14.115 6.223 0.948 1.00 98.31 88 PHE A N 1
ATOM 685 C CA . PHE A 1 88 ? -13.105 5.704 0.029 1.00 98.31 88 PHE A CA 1
ATOM 686 C C . PHE A 1 88 ? -13.122 4.170 -0.050 1.00 98.31 88 PHE A C 1
ATOM 688 O O . PHE A 1 88 ? -13.161 3.464 0.966 1.00 98.31 88 PHE A O 1
ATOM 695 N N . ASP A 1 89 ? -12.978 3.658 -1.272 1.00 98.12 89 ASP A N 1
ATOM 696 C CA . ASP A 1 89 ? -12.673 2.248 -1.520 1.00 98.12 89 ASP A CA 1
ATOM 697 C C . ASP A 1 89 ? -11.232 1.929 -1.096 1.00 98.12 89 ASP A C 1
ATOM 699 O O . ASP A 1 89 ? -10.949 0.869 -0.520 1.00 98.12 89 ASP A O 1
ATOM 703 N N . ALA A 1 90 ? -10.322 2.881 -1.333 1.00 98.31 90 ALA A N 1
ATOM 704 C CA . ALA A 1 90 ? -8.933 2.803 -0.911 1.00 98.31 90 ALA A CA 1
ATOM 705 C C . ALA A 1 90 ? -8.798 2.847 0.618 1.00 98.31 90 ALA A C 1
ATOM 707 O O . ALA A 1 90 ? -9.529 3.549 1.314 1.00 98.31 90 ALA A O 1
ATOM 708 N N . LYS A 1 91 ? -7.802 2.134 1.151 1.00 98.56 91 LYS A N 1
ATOM 709 C CA . LYS A 1 91 ? -7.466 2.151 2.582 1.00 98.56 91 LYS A CA 1
ATOM 710 C C . LYS A 1 91 ? -6.305 3.093 2.857 1.00 98.56 91 LYS A C 1
ATOM 712 O O . LYS A 1 91 ? -5.282 3.027 2.169 1.00 98.56 91 LYS A O 1
ATOM 717 N N . ILE A 1 92 ? -6.429 3.945 3.873 1.00 98.44 92 ILE A N 1
ATOM 718 C CA . ILE A 1 92 ? -5.312 4.800 4.281 1.00 98.44 92 ILE A CA 1
ATOM 719 C C . ILE A 1 92 ? -4.296 3.955 5.042 1.00 98.44 92 ILE A C 1
ATOM 721 O O . ILE A 1 92 ? -4.621 3.223 5.977 1.00 98.44 92 ILE A O 1
ATOM 725 N N . ALA A 1 93 ? -3.043 4.033 4.615 1.00 97.88 93 ALA A N 1
ATOM 726 C CA . ALA A 1 93 ? -1.983 3.175 5.105 1.00 97.88 93 ALA A CA 1
ATOM 727 C C . ALA A 1 93 ? -0.779 3.976 5.592 1.00 97.88 93 ALA A C 1
ATOM 729 O O . ALA A 1 93 ? -0.500 5.078 5.119 1.00 97.88 93 ALA A O 1
ATOM 730 N N . MET A 1 94 ? -0.015 3.378 6.501 1.00 95.56 94 MET A N 1
ATOM 731 C CA . MET A 1 94 ? 1.257 3.923 6.960 1.00 95.56 94 MET A CA 1
ATOM 732 C C . MET A 1 94 ? 2.332 2.846 7.021 1.00 95.56 94 MET A C 1
ATOM 734 O O . MET A 1 94 ? 2.069 1.709 7.421 1.00 95.56 94 MET A O 1
ATOM 738 N N . PHE A 1 95 ? 3.563 3.224 6.679 1.00 93.50 95 PHE A N 1
ATOM 739 C CA . PHE A 1 95 ? 4.719 2.374 6.941 1.00 93.50 95 PHE A CA 1
ATOM 740 C C . PHE A 1 95 ? 5.100 2.407 8.421 1.00 93.50 95 PHE A C 1
ATOM 742 O O . PHE A 1 95 ? 5.121 3.477 9.033 1.00 93.50 95 PHE A O 1
ATOM 749 N N . ILE A 1 96 ? 5.445 1.247 8.979 1.00 90.75 96 ILE A N 1
ATOM 750 C CA . ILE A 1 96 ? 5.906 1.112 10.365 1.00 90.75 96 ILE A CA 1
ATOM 751 C C . ILE A 1 96 ? 7.119 0.180 10.464 1.00 90.75 96 ILE A C 1
ATOM 753 O O . ILE A 1 96 ? 7.203 -0.832 9.769 1.00 90.75 96 ILE A O 1
ATOM 757 N N . GLY A 1 97 ? 8.069 0.510 11.342 1.00 86.38 97 GLY A N 1
ATOM 758 C CA . GLY A 1 97 ? 9.232 -0.343 11.619 1.00 86.38 97 GLY A CA 1
ATOM 759 C C . GLY A 1 97 ? 8.952 -1.472 12.617 1.00 86.38 97 GLY A C 1
ATOM 760 O O . GLY A 1 97 ? 9.601 -2.516 12.564 1.00 86.38 97 GLY A O 1
ATOM 761 N N . SER A 1 98 ? 7.964 -1.292 13.504 1.00 88.38 98 SER A N 1
ATOM 762 C CA . SER A 1 98 ? 7.713 -2.192 14.634 1.00 88.38 98 SER A CA 1
ATOM 763 C C . SER A 1 98 ? 6.240 -2.247 15.045 1.00 88.38 98 SER A C 1
ATOM 765 O O . SER A 1 98 ? 5.515 -1.254 14.970 1.00 88.38 98 SER A O 1
ATOM 767 N N . ALA A 1 99 ? 5.819 -3.396 15.587 1.00 92.38 99 ALA A N 1
ATOM 768 C CA . ALA A 1 99 ? 4.470 -3.625 16.106 1.00 92.38 99 ALA A CA 1
ATOM 769 C C . ALA A 1 99 ? 4.100 -2.693 17.273 1.00 92.38 99 ALA A C 1
ATOM 771 O O . ALA A 1 99 ? 2.920 -2.458 17.524 1.00 92.38 99 ALA A O 1
ATOM 772 N N . ARG A 1 100 ? 5.093 -2.085 17.939 1.00 90.56 100 ARG A N 1
ATOM 773 C CA . ARG A 1 100 ? 4.874 -1.057 18.972 1.00 90.56 100 ARG A CA 1
ATOM 774 C C . ARG A 1 100 ? 4.073 0.145 18.452 1.00 90.56 100 ARG A C 1
ATOM 776 O O . ARG A 1 100 ? 3.370 0.781 19.229 1.00 90.56 100 ARG A O 1
ATOM 783 N N . ALA A 1 101 ? 4.144 0.435 17.150 1.00 89.31 101 ALA A N 1
ATOM 784 C CA . ALA A 1 101 ? 3.407 1.530 16.525 1.00 89.31 101 ALA A CA 1
ATOM 785 C C . ALA A 1 101 ? 1.914 1.225 16.297 1.00 89.31 101 ALA A C 1
ATOM 787 O O . ALA A 1 101 ? 1.133 2.159 16.118 1.00 89.31 101 ALA A O 1
ATOM 788 N N . LEU A 1 102 ? 1.494 -0.050 16.326 1.00 92.81 102 LEU A N 1
ATOM 789 C CA . LEU A 1 102 ? 0.125 -0.456 15.970 1.00 92.81 102 LEU A CA 1
ATOM 790 C C . LEU A 1 102 ? -0.937 0.214 16.846 1.00 92.81 102 LEU A C 1
ATOM 792 O O . LEU A 1 102 ? -1.951 0.667 16.324 1.00 92.81 102 LEU A O 1
ATOM 796 N N . LYS A 1 103 ? -0.680 0.342 18.155 1.00 92.56 103 LYS A N 1
ATOM 797 C CA . LYS A 1 103 ? -1.587 1.042 19.081 1.00 92.56 103 LYS A CA 1
ATOM 798 C C . LYS A 1 103 ? -1.830 2.488 18.640 1.00 92.56 103 LYS A C 1
ATOM 800 O O . LYS A 1 103 ? -2.976 2.913 18.572 1.00 92.56 103 LYS A O 1
ATOM 805 N N . GLY A 1 104 ? -0.769 3.208 18.272 1.00 90.31 104 GLY A N 1
ATOM 806 C CA . GLY A 1 104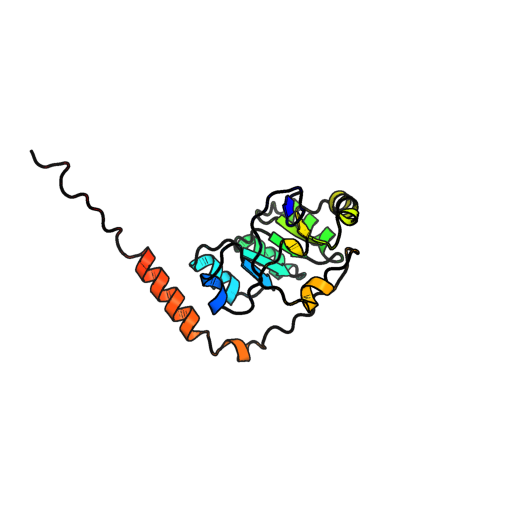 ? -0.878 4.596 17.818 1.00 90.31 104 GLY A CA 1
ATOM 807 C C . GLY A 1 104 ? -1.600 4.734 16.475 1.00 90.31 104 GLY A C 1
ATOM 808 O O . GLY A 1 104 ? -2.367 5.671 16.290 1.00 90.31 104 GLY A O 1
ATOM 809 N N . LEU A 1 105 ? -1.409 3.790 15.547 1.00 93.50 105 LEU A N 1
ATOM 810 C CA . LEU A 1 105 ? -2.174 3.763 14.293 1.00 93.50 105 LEU A CA 1
ATOM 811 C C . LEU A 1 105 ? -3.665 3.502 14.555 1.00 93.50 105 LEU A C 1
ATOM 813 O O . LEU A 1 105 ? -4.508 4.120 13.912 1.00 93.50 105 LEU A O 1
ATOM 817 N N . ALA A 1 106 ? -3.990 2.620 15.506 1.00 93.88 106 ALA A N 1
ATOM 818 C CA . ALA A 1 106 ? -5.370 2.294 15.855 1.00 93.88 106 ALA A CA 1
ATOM 819 C C . ALA A 1 106 ? -6.084 3.483 16.512 1.00 93.88 106 ALA A C 1
ATOM 821 O O . ALA A 1 106 ? -7.225 3.771 16.171 1.00 93.88 106 ALA A O 1
ATOM 822 N N . GLU A 1 107 ? -5.393 4.215 17.390 1.00 91.62 107 GLU A N 1
ATOM 823 C CA . GLU A 1 107 ? -5.897 5.455 18.000 1.00 91.62 107 GLU A CA 1
ATOM 824 C C . GLU A 1 107 ? -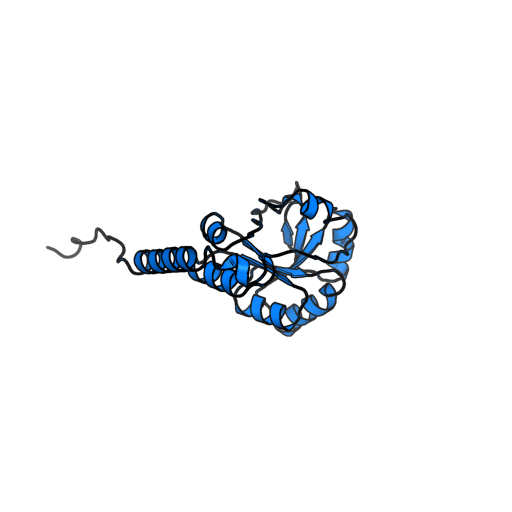6.141 6.564 16.966 1.00 91.62 107 GLU A C 1
ATOM 826 O O . GLU A 1 107 ? -7.064 7.358 17.122 1.00 91.62 107 GLU A O 1
ATOM 831 N N . LEU A 1 108 ? -5.348 6.600 15.890 1.00 90.38 108 LEU A N 1
ATOM 832 C CA . LEU A 1 108 ? -5.547 7.505 14.752 1.00 90.38 108 LEU A CA 1
ATOM 833 C C . LEU A 1 108 ? -6.612 7.014 13.756 1.00 90.38 108 LEU A C 1
ATOM 835 O O . LEU A 1 108 ? -6.925 7.731 12.807 1.00 90.38 108 LEU A O 1
ATOM 839 N N . GLY A 1 109 ? -7.147 5.804 13.941 1.00 94.81 109 GLY A N 1
ATOM 840 C CA . GLY A 1 109 ? -8.128 5.200 13.041 1.00 94.81 109 GLY A CA 1
ATOM 841 C C . GLY A 1 109 ? -7.564 4.752 11.691 1.00 94.81 109 GLY A C 1
ATOM 842 O O . GLY A 1 109 ? -8.342 4.579 10.763 1.00 94.81 109 GLY A O 1
ATOM 843 N N . ILE A 1 110 ? -6.243 4.572 11.565 1.00 96.88 110 ILE A N 1
ATOM 844 C CA . ILE A 1 110 ? -5.595 4.222 10.293 1.00 96.88 110 ILE A CA 1
ATOM 845 C C . ILE A 1 110 ? -5.994 2.817 9.839 1.00 96.88 110 ILE A C 1
ATOM 847 O O . ILE A 1 110 ? -5.867 1.840 10.586 1.00 96.88 110 ILE A O 1
ATOM 851 N N . ASP A 1 111 ? -6.432 2.707 8.586 1.00 97.75 111 ASP A N 1
ATOM 852 C CA . ASP A 1 111 ? -6.945 1.454 8.037 1.00 97.75 111 ASP A CA 1
ATOM 853 C C . ASP A 1 111 ? -5.880 0.369 7.896 1.00 97.75 111 ASP A C 1
ATOM 855 O O . ASP A 1 111 ? -6.214 -0.806 8.050 1.00 97.75 111 ASP A O 1
ATOM 859 N N . ALA A 1 112 ? -4.625 0.713 7.587 1.00 97.81 112 ALA A N 1
ATOM 860 C CA . ALA A 1 112 ? -3.585 -0.273 7.303 1.00 97.81 112 ALA A CA 1
ATOM 861 C C . ALA A 1 112 ? -2.185 0.078 7.837 1.00 97.81 112 ALA A C 1
ATOM 863 O O . ALA A 1 112 ? -1.697 1.203 7.723 1.00 97.81 112 ALA A O 1
ATOM 864 N N . ALA A 1 113 ? -1.497 -0.941 8.350 1.00 97.06 113 ALA A N 1
ATOM 865 C CA . ALA A 1 113 ? -0.111 -0.883 8.790 1.00 97.06 113 ALA A CA 1
ATOM 866 C C . ALA A 1 113 ? 0.776 -1.743 7.878 1.00 97.06 113 ALA A C 1
ATOM 868 O O . ALA A 1 113 ? 0.527 -2.939 7.711 1.00 97.06 113 ALA A O 1
ATOM 869 N N . ILE A 1 114 ? 1.817 -1.142 7.301 1.00 96.81 114 ILE A N 1
ATOM 870 C CA . ILE A 1 114 ? 2.716 -1.796 6.345 1.00 96.81 114 ILE A CA 1
ATOM 871 C C . ILE A 1 114 ? 4.120 -1.872 6.944 1.00 96.81 114 ILE A C 1
ATOM 873 O O . ILE A 1 114 ? 4.815 -0.864 7.068 1.00 96.81 114 ILE A O 1
ATOM 877 N N . PHE A 1 115 ? 4.555 -3.072 7.310 1.00 95.06 115 PHE A N 1
ATOM 878 C CA . PHE A 1 115 ? 5.919 -3.305 7.770 1.00 95.06 115 PHE A CA 1
ATOM 879 C C . PHE A 1 115 ? 6.900 -3.318 6.597 1.00 95.06 115 PHE A C 1
ATOM 881 O O . PHE A 1 115 ? 6.535 -3.638 5.466 1.00 95.06 115 PHE A O 1
ATOM 888 N N . LYS A 1 116 ? 8.174 -3.029 6.878 1.00 91.06 116 LYS A N 1
ATOM 889 C CA . LYS A 1 116 ? 9.260 -3.086 5.882 1.00 91.06 116 LYS A CA 1
ATOM 890 C C . LYS A 1 116 ? 9.320 -4.427 5.137 1.00 91.06 116 LYS A C 1
ATOM 892 O O . LYS A 1 116 ? 9.580 -4.440 3.939 1.00 91.06 116 LYS A O 1
ATOM 897 N N . ASP A 1 117 ? 9.016 -5.524 5.830 1.00 93.62 117 ASP A N 1
ATOM 898 C CA . ASP A 1 117 ? 9.072 -6.878 5.274 1.00 93.62 117 ASP A CA 1
ATOM 899 C C . ASP A 1 117 ? 7.956 -7.121 4.246 1.00 93.62 117 ASP A C 1
ATOM 901 O O . ASP A 1 117 ? 8.086 -7.988 3.388 1.00 93.62 117 ASP A O 1
ATOM 905 N N . ALA A 1 118 ? 6.897 -6.299 4.257 1.00 96.00 118 ALA A N 1
ATOM 906 C CA . ALA A 1 118 ? 5.867 -6.332 3.226 1.00 96.00 118 ALA A CA 1
ATOM 907 C C . ALA A 1 118 ? 6.343 -5.795 1.872 1.00 96.00 118 ALA A C 1
ATOM 909 O O . ALA A 1 118 ? 5.663 -6.011 0.870 1.00 96.00 118 ALA A O 1
ATOM 910 N N . ILE A 1 119 ? 7.457 -5.057 1.830 1.00 94.75 119 ILE A N 1
ATOM 911 C CA . ILE A 1 119 ? 7.887 -4.318 0.644 1.00 94.75 119 ILE A CA 1
ATOM 912 C C . ILE A 1 119 ? 8.993 -5.085 -0.081 1.00 94.75 119 ILE A C 1
ATOM 914 O O . ILE A 1 119 ? 10.150 -5.117 0.341 1.00 94.75 119 ILE A O 1
ATOM 918 N N . ALA A 1 120 ? 8.651 -5.639 -1.237 1.00 93.56 120 ALA A N 1
ATOM 919 C CA . ALA A 1 120 ? 9.597 -6.267 -2.145 1.00 93.56 120 ALA A CA 1
ATOM 920 C C . ALA A 1 120 ? 10.252 -5.235 -3.085 1.00 93.56 120 ALA A C 1
ATOM 922 O O . ALA A 1 120 ? 9.707 -4.161 -3.349 1.00 93.56 120 ALA A O 1
ATOM 923 N N . ASN A 1 121 ? 11.431 -5.572 -3.624 1.00 88.19 121 ASN A N 1
ATOM 924 C CA . ASN A 1 121 ? 12.191 -4.747 -4.584 1.00 88.19 121 ASN A CA 1
ATOM 925 C C . ASN A 1 121 ? 12.601 -3.342 -4.067 1.00 88.19 121 ASN A C 1
ATOM 927 O O . ASN A 1 121 ? 12.974 -2.446 -4.835 1.00 88.19 121 ASN A O 1
ATOM 931 N N . ALA A 1 122 ? 12.564 -3.133 -2.749 1.00 83.19 122 ALA A N 1
ATOM 932 C CA . ALA A 1 122 ? 12.968 -1.881 -2.126 1.00 83.19 122 ALA A CA 1
ATOM 933 C C . ALA A 1 122 ? 14.492 -1.797 -1.922 1.00 83.19 122 ALA A C 1
ATOM 935 O O . ALA A 1 122 ? 15.120 -2.770 -1.499 1.00 83.19 122 ALA A O 1
ATOM 936 N N . PRO A 1 123 ? 15.120 -0.631 -2.178 1.00 80.19 123 PRO A N 1
ATOM 937 C CA . PRO A 1 123 ? 16.518 -0.435 -1.823 1.00 80.19 123 PRO A CA 1
ATOM 938 C C . PRO A 1 123 ? 16.679 -0.452 -0.297 1.00 80.19 123 PRO A C 1
ATOM 940 O O . PRO A 1 123 ? 15.833 0.072 0.429 1.00 80.19 123 PRO A O 1
ATOM 943 N N . LYS A 1 124 ? 17.801 -0.995 0.195 1.00 79.31 124 LYS A N 1
ATOM 944 C CA . LYS A 1 124 ? 18.097 -1.065 1.640 1.00 79.31 124 LYS A CA 1
ATOM 945 C C . LYS A 1 124 ? 17.994 0.300 2.333 1.00 79.31 124 LYS A C 1
ATOM 947 O O . LYS A 1 124 ? 17.548 0.359 3.470 1.00 79.31 124 LYS A O 1
ATOM 952 N N . SER A 1 125 ? 18.349 1.387 1.642 1.00 75.44 125 SER A N 1
ATOM 953 C CA . SER A 1 125 ? 18.225 2.760 2.150 1.00 75.44 125 SER A CA 1
ATOM 954 C C . SER A 1 125 ? 16.778 3.166 2.443 1.00 75.44 125 SER A C 1
ATOM 956 O O . SER A 1 125 ? 16.523 3.815 3.453 1.00 75.44 125 SER A O 1
ATOM 958 N N . LEU A 1 126 ? 15.821 2.749 1.607 1.00 74.62 126 LEU A N 1
ATOM 959 C CA . LEU A 1 126 ? 14.399 2.993 1.846 1.00 74.62 126 LEU A CA 1
ATOM 960 C C . LEU A 1 126 ? 13.921 2.196 3.057 1.00 74.62 126 LEU A C 1
ATOM 962 O O . LEU A 1 126 ? 13.289 2.758 3.944 1.00 74.62 126 LEU A O 1
ATOM 966 N N . LEU A 1 127 ? 14.260 0.909 3.119 1.00 77.56 127 LEU A N 1
ATOM 967 C CA . LEU A 1 127 ? 13.856 0.052 4.234 1.00 77.56 127 LEU A CA 1
ATOM 968 C C . LEU A 1 127 ? 14.451 0.534 5.564 1.00 77.56 127 LEU A C 1
ATOM 970 O O . LEU A 1 127 ? 13.767 0.503 6.578 1.00 77.56 127 LEU A O 1
ATOM 974 N N . ALA A 1 128 ? 15.686 1.042 5.551 1.00 76.50 128 ALA A N 1
ATOM 975 C CA . ALA A 1 128 ? 16.321 1.655 6.717 1.00 76.50 128 ALA A CA 1
ATOM 976 C C . ALA A 1 128 ? 15.658 2.980 7.137 1.00 76.50 128 ALA A C 1
ATOM 978 O O . ALA A 1 128 ? 15.695 3.333 8.311 1.00 76.50 128 ALA A O 1
ATOM 979 N N . SER A 1 129 ? 15.040 3.707 6.196 1.00 68.88 129 SER A N 1
ATOM 980 C CA . SER A 1 129 ? 14.284 4.932 6.496 1.00 68.88 129 SER A CA 1
ATOM 981 C C . SER A 1 129 ? 12.914 4.663 7.132 1.00 68.88 129 SER A C 1
ATOM 983 O O . SER A 1 129 ? 12.339 5.559 7.750 1.00 68.88 129 SER A O 1
ATOM 985 N N . ILE A 1 130 ? 12.402 3.430 7.024 1.00 71.88 130 ILE A N 1
ATOM 986 C CA . ILE A 1 130 ? 11.202 2.980 7.735 1.00 71.88 130 ILE A CA 1
ATOM 987 C C . ILE A 1 130 ? 11.618 2.663 9.177 1.00 71.88 130 ILE A C 1
ATOM 989 O O . ILE A 1 130 ? 11.973 1.536 9.517 1.00 71.88 130 ILE A O 1
ATOM 993 N N . GLY A 1 131 ? 11.643 3.703 10.009 1.00 61.88 131 GLY A N 1
ATOM 994 C CA . GLY A 1 131 ? 11.994 3.601 11.423 1.00 61.88 131 GLY A CA 1
ATOM 995 C C . GLY A 1 131 ? 10.845 3.107 12.308 1.00 61.88 131 GLY A C 1
ATOM 996 O O . GLY A 1 131 ? 9.686 3.028 11.900 1.00 61.88 131 GLY A O 1
ATOM 997 N N . ASP A 1 132 ? 11.169 2.830 13.571 1.00 53.00 132 ASP A N 1
ATOM 998 C CA . ASP A 1 132 ? 10.201 2.412 14.601 1.00 53.00 132 ASP A CA 1
ATOM 999 C C . ASP A 1 132 ? 9.206 3.518 14.989 1.00 53.00 132 ASP A C 1
ATOM 1001 O O . ASP A 1 132 ? 8.164 3.253 15.591 1.00 53.00 132 ASP A O 1
ATOM 1005 N N . SER A 1 133 ? 9.518 4.762 14.625 1.00 43.22 133 SER A N 1
ATOM 1006 C CA . SER A 1 133 ? 8.703 5.940 14.895 1.00 43.22 133 SER A CA 1
ATOM 1007 C C . SER A 1 133 ? 7.929 6.350 13.648 1.00 43.22 133 SER A C 1
ATOM 1009 O O . SER A 1 133 ? 8.501 6.555 12.585 1.00 43.22 133 SER A O 1
ATOM 1011 N N . VAL A 1 134 ? 6.624 6.547 13.826 1.00 45.56 134 VAL A N 1
ATOM 1012 C CA . VAL A 1 134 ? 5.572 6.779 12.815 1.00 45.56 134 VAL A CA 1
ATOM 1013 C C . VAL A 1 134 ? 5.836 7.946 11.831 1.00 45.56 134 VAL A C 1
ATOM 1015 O O . VAL A 1 134 ? 5.058 8.154 10.913 1.00 45.56 134 VAL A O 1
ATOM 1018 N N . GLY A 1 135 ? 6.906 8.734 11.963 1.00 39.22 135 GLY A N 1
ATOM 1019 C CA . GLY A 1 135 ? 7.133 9.931 11.150 1.00 39.22 135 GLY A CA 1
ATOM 1020 C C . GLY A 1 135 ? 8.398 9.872 10.308 1.00 39.22 135 GLY A C 1
ATOM 1021 O O . GLY A 1 135 ? 9.482 10.017 10.859 1.00 39.22 135 GLY A O 1
ATOM 1022 N N . PHE A 1 136 ? 8.270 9.811 8.980 1.00 42.84 136 PHE A N 1
ATOM 1023 C CA . PHE A 1 136 ? 9.341 10.298 8.109 1.00 42.84 136 PHE A CA 1
ATOM 1024 C C . PHE A 1 136 ? 8.832 10.853 6.774 1.00 42.84 136 PHE A C 1
ATOM 1026 O O . PHE A 1 136 ? 7.846 10.378 6.215 1.00 42.84 136 PHE A O 1
ATOM 1033 N N . LYS A 1 137 ? 9.519 11.891 6.277 1.00 39.56 137 LYS A N 1
ATOM 1034 C CA . LYS A 1 137 ? 9.264 12.525 4.976 1.00 39.56 137 LYS A CA 1
ATOM 1035 C C . LYS A 1 137 ? 9.907 11.690 3.867 1.00 39.56 137 LYS A C 1
ATOM 1037 O O . LYS A 1 137 ? 11.133 11.622 3.786 1.00 39.56 137 LYS A O 1
ATOM 1042 N N . PHE A 1 138 ? 9.103 11.129 2.969 1.00 42.28 138 PHE A N 1
ATOM 1043 C CA . PHE A 1 138 ? 9.608 10.443 1.778 1.00 42.28 138 PHE A CA 1
ATOM 1044 C C . PHE A 1 138 ? 10.135 11.445 0.740 1.00 42.28 138 PHE A C 1
ATOM 1046 O O . PHE A 1 138 ? 9.389 11.885 -0.133 1.00 42.28 138 PHE A O 1
ATOM 1053 N N . HIS A 1 139 ? 11.433 11.753 0.754 1.00 35.81 139 HIS A N 1
ATOM 1054 C CA . HIS A 1 139 ? 12.106 12.346 -0.409 1.00 35.81 139 HIS A CA 1
ATOM 1055 C C . HIS A 1 139 ? 12.623 11.206 -1.299 1.00 35.81 139 HIS A C 1
ATOM 1057 O O . HIS A 1 139 ? 13.658 10.611 -1.027 1.00 35.81 139 HIS A O 1
ATOM 1063 N N . PHE A 1 140 ? 11.868 10.865 -2.346 1.00 39.72 140 PHE A N 1
ATOM 1064 C CA . PHE A 1 140 ? 12.387 10.025 -3.434 1.00 39.72 140 PHE A CA 1
ATOM 1065 C C . PHE A 1 140 ? 12.929 10.970 -4.492 1.00 39.72 140 PHE A C 1
ATOM 1067 O O . PHE A 1 140 ? 12.187 11.844 -4.942 1.00 39.72 140 PHE A O 1
ATOM 1074 N N . GLY A 1 141 ? 14.151 10.724 -4.952 1.00 29.84 141 GLY A N 1
ATOM 1075 C CA . GLY A 1 141 ? 14.513 11.058 -6.321 1.00 29.84 141 GLY A CA 1
ATOM 1076 C C . GLY A 1 141 ? 13.844 10.041 -7.239 1.00 29.84 141 GLY A C 1
ATOM 1077 O O . GLY A 1 141 ? 14.379 8.956 -7.446 1.00 29.84 141 GLY A O 1
ATOM 1078 N N . LEU A 1 142 ? 12.642 10.350 -7.725 1.00 37.06 142 LEU A N 1
ATOM 1079 C CA . LEU A 1 142 ? 12.204 9.764 -8.989 1.00 37.06 142 LEU A CA 1
ATOM 1080 C C . LEU A 1 142 ? 13.058 10.392 -10.101 1.00 37.06 142 LEU A C 1
ATOM 1082 O O . LEU A 1 142 ? 13.471 11.546 -9.941 1.00 37.06 142 LEU A O 1
ATOM 1086 N N . PRO A 1 143 ? 13.312 9.675 -11.208 1.00 35.44 143 PRO A N 1
ATOM 1087 C CA . PRO A 1 143 ? 13.904 10.299 -12.382 1.00 35.44 143 PRO A CA 1
ATOM 1088 C C . PRO A 1 143 ? 13.069 11.531 -12.734 1.00 35.44 143 PRO A C 1
ATOM 1090 O O . PRO A 1 143 ? 11.833 11.488 -12.634 1.00 35.44 143 PRO A O 1
ATOM 1093 N N . LYS A 1 144 ? 13.719 12.639 -13.109 1.00 37.00 144 LYS A N 1
ATOM 1094 C CA . LYS A 1 144 ? 12.983 13.817 -13.597 1.00 37.00 144 LYS A CA 1
ATOM 1095 C C . LYS A 1 144 ? 12.068 13.362 -14.734 1.00 37.00 144 LYS A C 1
ATOM 1097 O O . LYS A 1 144 ? 12.381 12.378 -15.402 1.00 37.00 144 LYS A O 1
ATOM 1102 N N . LYS A 1 145 ? 10.931 14.042 -14.938 1.00 38.38 145 LYS A N 1
ATOM 1103 C CA . LYS A 1 145 ? 9.899 13.676 -15.935 1.00 38.38 145 LYS A CA 1
ATOM 1104 C C . LYS A 1 145 ? 10.553 13.197 -17.245 1.00 38.38 145 LYS A C 1
ATOM 1106 O O . LYS A 1 145 ? 10.172 12.158 -17.771 1.00 38.38 145 LYS A O 1
ATOM 1111 N N . ASP A 1 146 ? 11.602 13.914 -17.638 1.00 36.94 146 ASP A N 1
ATOM 1112 C CA . ASP A 1 146 ? 12.477 13.837 -18.813 1.00 36.94 146 ASP A CA 1
ATOM 1113 C C . ASP A 1 146 ? 13.327 12.542 -18.919 1.00 36.94 146 ASP A C 1
ATOM 1115 O O . ASP A 1 146 ? 13.569 12.045 -20.015 1.00 36.94 146 ASP A O 1
ATOM 1119 N N . GLU A 1 147 ? 13.713 11.925 -17.799 1.00 39.34 147 GLU A N 1
ATOM 1120 C CA . GLU A 1 147 ? 14.536 10.700 -17.741 1.00 39.34 147 GLU A CA 1
ATOM 1121 C C . GLU A 1 147 ? 13.705 9.407 -17.855 1.00 39.34 147 GLU A C 1
ATOM 1123 O O . GLU A 1 147 ? 14.236 8.335 -18.143 1.00 39.34 147 GLU A O 1
ATOM 1128 N N . ILE A 1 148 ? 12.381 9.489 -17.685 1.00 45.78 148 ILE A N 1
ATOM 1129 C CA . ILE A 1 148 ? 11.456 8.349 -17.844 1.00 45.78 148 ILE A CA 1
ATOM 1130 C C . ILE A 1 148 ? 11.129 8.103 -19.336 1.00 45.78 148 ILE A C 1
ATOM 1132 O O . ILE A 1 148 ? 10.627 7.040 -19.716 1.00 45.78 148 ILE A O 1
ATOM 1136 N N . PHE A 1 149 ? 11.435 9.058 -20.223 1.00 40.72 149 PHE A N 1
ATOM 1137 C CA . PHE A 1 149 ? 11.037 9.008 -21.636 1.00 40.72 149 PHE A CA 1
ATOM 1138 C C . PHE A 1 149 ? 11.837 8.034 -22.511 1.00 40.72 149 PHE A C 1
ATOM 1140 O O . PHE A 1 149 ? 11.409 7.765 -23.630 1.00 40.72 149 PHE A O 1
ATOM 1147 N N . GLY A 1 150 ? 12.893 7.393 -22.001 1.00 40.16 150 GLY A N 1
ATOM 1148 C CA . GLY A 1 150 ? 13.525 6.263 -22.698 1.00 40.16 150 GLY A CA 1
ATOM 1149 C C . GLY A 1 150 ? 12.640 5.004 -22.777 1.00 40.16 150 GLY A C 1
ATOM 1150 O O . GLY A 1 150 ? 12.890 4.122 -23.596 1.00 40.16 150 GLY A O 1
ATOM 1151 N N . GLY A 1 151 ? 11.596 4.914 -21.937 1.00 45.03 151 GLY A N 1
ATOM 1152 C CA . GLY A 1 151 ? 10.702 3.753 -21.836 1.00 45.03 151 GLY A CA 1
ATOM 1153 C C . GLY A 1 151 ? 9.244 4.010 -22.225 1.00 45.03 151 GLY A C 1
ATOM 1154 O O . GLY A 1 151 ? 8.460 3.066 -22.245 1.00 45.03 151 GLY A O 1
ATOM 1155 N N . ALA A 1 152 ? 8.855 5.250 -22.544 1.00 48.06 152 ALA A N 1
ATOM 1156 C CA . ALA A 1 152 ? 7.460 5.589 -22.851 1.00 48.06 152 ALA A CA 1
ATOM 1157 C C . ALA A 1 152 ? 6.931 4.835 -24.084 1.00 48.06 152 ALA A C 1
ATOM 1159 O O . ALA A 1 152 ? 5.809 4.337 -24.049 1.00 48.06 152 ALA A O 1
ATOM 1160 N N . GLN A 1 153 ? 7.766 4.675 -25.118 1.00 52.34 153 GLN A N 1
ATOM 1161 C CA . GLN A 1 153 ? 7.421 3.897 -26.308 1.00 52.34 153 GLN A CA 1
ATOM 1162 C C . GLN A 1 153 ? 7.268 2.407 -25.972 1.00 52.34 153 GLN A C 1
ATOM 1164 O O . GLN A 1 153 ? 6.231 1.827 -26.249 1.00 52.34 153 GLN A O 1
ATOM 1169 N N . LYS A 1 154 ? 8.224 1.811 -25.241 1.00 57.12 154 LYS A N 1
ATOM 1170 C CA . LYS A 1 154 ? 8.151 0.401 -24.806 1.00 57.12 154 LYS A CA 1
ATOM 1171 C C . LYS A 1 154 ? 6.948 0.114 -23.907 1.00 57.12 154 LYS A C 1
ATOM 1173 O O . LYS A 1 154 ? 6.342 -0.951 -24.010 1.00 57.12 154 LYS A O 1
ATOM 1178 N N . LEU A 1 155 ? 6.609 1.050 -23.020 1.00 54.50 155 LEU A N 1
ATOM 1179 C CA . LEU A 1 155 ? 5.423 0.974 -22.177 1.00 54.50 155 LEU A CA 1
ATOM 1180 C C . LEU A 1 155 ? 4.163 1.035 -23.042 1.00 54.50 155 LEU A C 1
ATOM 1182 O O . LEU A 1 155 ? 3.328 0.151 -22.906 1.00 54.50 155 LEU A O 1
ATOM 1186 N N . ALA A 1 156 ? 4.061 2.006 -23.956 1.00 57.41 156 ALA A N 1
ATOM 1187 C CA . ALA A 1 156 ? 2.947 2.143 -24.896 1.00 57.41 156 ALA A CA 1
ATOM 1188 C C . ALA A 1 156 ? 2.786 0.913 -25.809 1.00 57.41 156 ALA A C 1
ATOM 1190 O O . ALA A 1 156 ? 1.666 0.453 -26.026 1.00 57.41 156 ALA A O 1
ATOM 1191 N N . ASP A 1 157 ? 3.889 0.322 -26.267 1.00 65.25 157 ASP A N 1
ATOM 1192 C CA . ASP A 1 157 ? 3.897 -0.877 -27.105 1.00 65.25 157 ASP A CA 1
ATOM 1193 C C . ASP A 1 157 ? 3.412 -2.106 -26.319 1.00 65.25 157 ASP A C 1
ATOM 1195 O O . ASP A 1 157 ? 2.579 -2.866 -26.812 1.00 65.25 157 ASP A O 1
ATOM 1199 N N . LYS A 1 158 ? 3.851 -2.283 -25.061 1.00 62.69 158 LYS A N 1
ATOM 1200 C CA . LYS A 1 158 ? 3.340 -3.342 -24.164 1.00 62.69 158 LYS A CA 1
ATOM 1201 C C . LYS A 1 158 ? 1.859 -3.149 -23.835 1.00 62.69 158 LYS A C 1
ATOM 1203 O O . LYS A 1 158 ? 1.099 -4.111 -23.817 1.00 62.69 158 LYS A O 1
ATOM 1208 N N . ILE A 1 159 ? 1.459 -1.900 -23.619 1.00 60.69 159 ILE A N 1
ATOM 1209 C CA . ILE A 1 159 ? 0.082 -1.437 -23.415 1.00 60.69 159 ILE A CA 1
ATOM 1210 C C . ILE A 1 159 ? -0.785 -1.777 -24.641 1.00 60.69 159 ILE A C 1
ATOM 1212 O O . ILE A 1 159 ? -1.884 -2.293 -24.480 1.00 60.69 159 ILE A O 1
ATOM 1216 N N . SER A 1 160 ? -0.297 -1.552 -25.861 1.00 67.94 160 SER A N 1
ATOM 1217 C CA . SER A 1 160 ? -0.985 -1.897 -27.117 1.00 67.94 160 SER A CA 1
ATOM 1218 C C . SER A 1 160 ? -1.034 -3.412 -27.364 1.00 67.94 160 SER A C 1
ATOM 1220 O O . SER A 1 160 ? -2.055 -3.959 -27.778 1.00 67.94 160 SER A O 1
ATOM 1222 N N . ALA A 1 161 ? 0.044 -4.132 -27.044 1.00 70.31 161 ALA A N 1
ATOM 1223 C CA . ALA A 1 161 ? 0.080 -5.591 -27.119 1.00 70.31 161 ALA A CA 1
ATOM 1224 C C . ALA A 1 161 ? -0.906 -6.250 -26.141 1.00 70.31 161 ALA A C 1
ATOM 1226 O O . ALA A 1 161 ? -1.484 -7.291 -26.457 1.00 70.31 161 ALA A O 1
ATOM 1227 N N . LEU A 1 162 ? -1.117 -5.644 -24.970 1.00 60.41 162 LEU A N 1
ATOM 1228 C CA . LEU A 1 162 ? -2.105 -6.103 -24.003 1.00 60.41 162 LEU A CA 1
ATOM 1229 C C . LEU A 1 162 ? -3.537 -5.894 -24.520 1.00 60.41 162 LEU A C 1
ATOM 1231 O O . LEU A 1 162 ? -4.321 -6.838 -24.475 1.00 60.41 162 LEU A O 1
ATOM 1235 N N . ASP A 1 163 ? -3.847 -4.736 -25.115 1.00 64.56 163 ASP A N 1
ATOM 1236 C CA . ASP A 1 163 ? -5.151 -4.502 -25.761 1.00 64.56 163 ASP A CA 1
ATOM 1237 C C . ASP A 1 163 ? -5.438 -5.529 -26.851 1.00 64.56 163 ASP A C 1
ATOM 1239 O O . ASP A 1 163 ? -6.548 -6.046 -26.935 1.00 64.56 163 ASP A O 1
ATOM 1243 N N . LYS A 1 164 ? -4.435 -5.881 -27.664 1.00 68.69 164 LYS A N 1
ATOM 1244 C CA . LYS A 1 164 ? -4.584 -6.922 -28.691 1.00 68.69 164 LYS A CA 1
ATOM 1245 C C . LYS A 1 164 ? -4.825 -8.309 -28.097 1.00 68.69 164 LYS A C 1
ATOM 1247 O O . LYS A 1 164 ? -5.531 -9.100 -28.706 1.00 68.69 164 LYS A O 1
ATOM 1252 N N . LYS A 1 165 ? -4.266 -8.620 -26.923 1.00 64.44 165 LYS A N 1
ATOM 1253 C CA . LYS A 1 165 ? -4.509 -9.896 -26.228 1.00 64.44 165 LYS A CA 1
ATOM 1254 C C . LYS A 1 165 ? -5.876 -9.956 -25.550 1.00 64.44 165 LYS A C 1
ATOM 1256 O O . LYS A 1 165 ? -6.471 -11.023 -25.548 1.00 64.44 165 LYS A O 1
ATOM 1261 N N . LEU A 1 166 ? -6.364 -8.844 -24.996 1.00 52.28 166 LEU A N 1
ATOM 1262 C CA . LEU A 1 166 ? -7.706 -8.765 -24.404 1.00 52.28 166 LEU A CA 1
ATOM 1263 C C . LEU A 1 166 ? -8.822 -8.647 -25.453 1.00 52.28 166 LEU A C 1
ATOM 1265 O O . LEU A 1 166 ? -9.942 -9.062 -25.183 1.00 52.28 166 LEU A O 1
ATOM 1269 N N . SER A 1 167 ? -8.526 -8.104 -26.638 1.00 54.62 167 SER A N 1
ATOM 1270 C CA . SER A 1 167 ? -9.469 -8.040 -27.767 1.00 54.62 167 SER A CA 1
ATOM 1271 C C . SER A 1 167 ? -9.394 -9.246 -28.708 1.00 54.62 167 SER A C 1
ATOM 1273 O O . SER A 1 167 ? -10.261 -9.397 -29.569 1.00 54.62 167 SER A O 1
ATOM 1275 N N . ALA A 1 168 ? -8.397 -10.125 -28.553 1.00 48.03 168 ALA A N 1
ATOM 1276 C CA . ALA A 1 168 ? -8.380 -11.400 -29.254 1.00 48.03 168 ALA A CA 1
ATOM 1277 C C . ALA A 1 168 ? -9.554 -12.256 -28.745 1.00 48.03 168 ALA A C 1
ATOM 1279 O O . ALA A 1 168 ? -9.656 -12.465 -27.532 1.00 48.03 168 ALA A O 1
ATOM 1280 N N . PRO A 1 169 ? -10.437 -12.763 -29.627 1.00 43.53 169 PRO A N 1
ATOM 1281 C CA . PRO A 1 169 ? -11.480 -13.680 -29.200 1.00 43.53 169 PRO A CA 1
ATOM 1282 C C . PRO A 1 169 ? -10.808 -14.861 -28.502 1.00 43.53 169 PRO A C 1
ATOM 1284 O O . PRO A 1 169 ? -9.832 -15.417 -29.016 1.00 43.53 169 PRO A O 1
ATOM 1287 N N . ALA A 1 170 ? -11.302 -15.222 -27.314 1.00 46.59 170 ALA A N 1
ATOM 1288 C CA . ALA A 1 170 ? -10.927 -16.481 -26.693 1.00 46.59 170 ALA A CA 1
ATOM 1289 C C . ALA A 1 170 ? -11.087 -17.554 -27.771 1.00 46.59 170 ALA A C 1
ATOM 12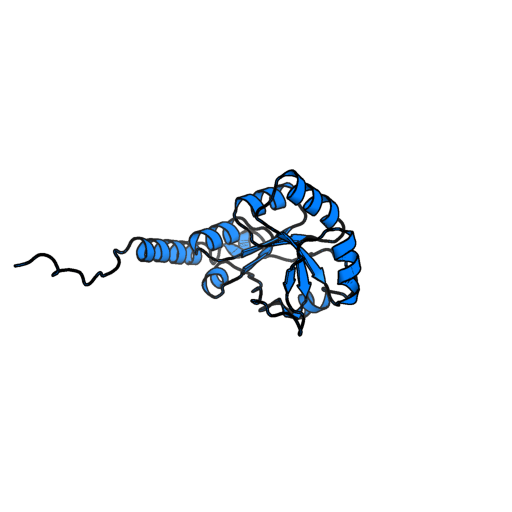91 O O . ALA A 1 170 ? -12.159 -17.650 -28.368 1.00 46.59 170 ALA A O 1
ATOM 1292 N N . ALA A 1 171 ? -10.018 -18.294 -28.074 1.00 44.72 171 ALA A N 1
ATOM 1293 C CA . ALA A 1 171 ? -10.082 -19.432 -28.978 1.00 44.72 171 ALA A CA 1
ATOM 1294 C C . ALA A 1 171 ? -10.959 -20.503 -28.313 1.00 44.72 171 ALA A C 1
ATOM 1296 O O . ALA A 1 171 ? -10.479 -21.440 -27.679 1.00 44.72 171 ALA A O 1
ATOM 1297 N N . GLY A 1 172 ? -12.269 -20.290 -28.381 1.00 41.91 172 GLY A N 1
ATOM 1298 C CA . GLY A 1 172 ? -13.288 -21.220 -27.974 1.00 41.91 172 GLY A CA 1
ATOM 1299 C C . GLY A 1 172 ? -13.272 -22.347 -28.982 1.00 41.91 172 GLY A C 1
ATOM 1300 O O . GLY A 1 172 ? -13.715 -22.188 -30.113 1.00 41.91 172 GLY A O 1
ATOM 1301 N N . LYS A 1 173 ? -12.784 -23.506 -28.547 1.00 49.72 173 LYS A N 1
ATOM 1302 C CA . LYS A 1 173 ? -13.373 -24.762 -28.997 1.00 49.72 173 LYS A CA 1
ATOM 1303 C C . LYS A 1 173 ? -14.831 -24.732 -28.544 1.00 49.72 173 LYS A C 1
ATOM 1305 O O . LYS A 1 173 ? -15.093 -25.008 -27.379 1.00 49.72 173 LYS A O 1
ATOM 1310 N N . ASN A 1 174 ? -15.742 -24.315 -29.414 1.00 49.34 174 ASN A N 1
ATOM 1311 C CA . ASN A 1 174 ? -17.169 -24.535 -29.209 1.00 49.34 174 ASN A CA 1
ATOM 1312 C C . ASN A 1 174 ? -17.934 -24.505 -30.535 1.00 49.34 174 ASN A C 1
ATOM 1314 O O . ASN A 1 174 ? -18.937 -23.814 -30.679 1.00 49.34 174 ASN A O 1
ATOM 1318 N N . ASP A 1 175 ? -17.477 -25.326 -31.474 1.00 48.41 175 ASP A N 1
ATOM 1319 C CA . ASP A 1 175 ? -18.272 -25.724 -32.626 1.00 48.41 175 ASP A CA 1
ATOM 1320 C C . ASP A 1 175 ? -18.578 -27.211 -32.418 1.00 48.41 175 ASP A C 1
ATOM 1322 O O . ASP A 1 175 ? -17.699 -28.029 -32.654 1.00 48.41 175 ASP A O 1
ATOM 1326 N N . ASP A 1 176 ? -19.743 -27.525 -31.829 1.00 53.94 176 ASP A N 1
ATOM 1327 C CA . ASP A 1 176 ? -20.511 -28.787 -31.989 1.00 53.94 176 ASP A CA 1
ATOM 1328 C C . ASP A 1 176 ? -21.385 -29.129 -30.761 1.00 53.94 176 ASP A C 1
ATOM 1330 O O . ASP A 1 176 ? -21.266 -30.194 -30.162 1.00 53.94 176 ASP A O 1
ATOM 1334 N N . ILE A 1 177 ? -22.319 -28.246 -30.381 1.00 52.09 177 ILE A N 1
ATOM 1335 C CA . ILE A 1 177 ? -23.439 -28.631 -29.484 1.00 52.09 177 ILE A CA 1
ATOM 1336 C C . ILE A 1 177 ? -24.816 -28.458 -30.163 1.00 52.09 177 ILE A C 1
ATOM 1338 O O . ILE A 1 177 ? -25.843 -28.801 -29.593 1.00 52.09 177 ILE A O 1
ATOM 1342 N N . TRP A 1 178 ? -24.871 -28.040 -31.434 1.00 43.50 178 TRP A N 1
ATOM 1343 C CA . TRP A 1 178 ? -26.140 -27.929 -32.178 1.00 43.50 178 TRP A CA 1
ATOM 1344 C C . TRP A 1 178 ? -26.082 -28.496 -33.600 1.00 43.50 178 TRP A C 1
ATOM 1346 O O . TRP A 1 178 ? -26.593 -27.890 -34.542 1.00 43.50 178 TRP A O 1
ATOM 1356 N N . LYS A 1 179 ? -25.491 -29.683 -33.780 1.00 46.41 179 LYS A N 1
ATOM 1357 C CA . LYS A 1 179 ? -25.693 -30.466 -35.006 1.00 46.41 179 LYS A CA 1
ATOM 1358 C C . LYS A 1 179 ? -26.103 -31.908 -34.694 1.00 46.41 179 LYS A C 1
ATOM 1360 O O . LYS A 1 179 ? -25.258 -32.731 -34.366 1.00 46.41 179 LYS A O 1
ATOM 1365 N N . LYS A 1 180 ? -27.393 -32.143 -34.971 1.00 42.25 180 LYS A N 1
ATOM 1366 C CA . LYS A 1 180 ? -28.188 -33.384 -35.013 1.00 42.25 180 LYS A CA 1
ATOM 1367 C C . LYS A 1 180 ? -28.769 -33.882 -33.697 1.00 42.25 180 LYS A C 1
ATOM 1369 O O . LYS A 1 180 ? -28.014 -34.421 -32.868 1.00 42.25 180 LYS A O 1
#

Secondary structure (DSSP, 8-state):
-EEES-TTS--PPEEE--STTTTTT-SSEEEES-HHHHHHHHHTT--EEEE---HHHHHHHHHTT-SEEE--HHHHHHHHHHHHHTT-SSEEEEEESSGGGHHHHHHTT-SEEEEGGGEES--HHHHHHS-SSS-------PPPGGGGGGSHHHHHHHHHHHHHHHHSPP------SS--

pLDDT: mean 81.0, std 21.28, range [29.84, 98.62]

Radius of gyration: 19.1 Å; chains: 1; bounding box: 46×50×54 Å